Protein AF-A0A0D2J951-F1 (afdb_monomer)

Organism: NCBI:txid1442369

Solvent-accessible surface area (backbone atoms only — not comparable to full-atom values): 4544 Å² total; per-residue (Å²): 114,69,68,59,46,52,51,52,46,52,52,35,51,50,35,41,52,54,11,69,76,36,70,91,43,64,69,37,46,56,52,19,43,51,37,40,70,77,48,41,71,64,49,83,50,68,67,59,47,52,54,55,48,50,52,43,51,50,43,28,73,76,66,69,44,91,42,66,71,59,51,54,52,48,37,57,61,61,69,61,125

Radius of gyration: 12.1 Å; Cα contacts (8 Å, |Δi|>4): 66; chains: 1; bounding box: 26×26×30 Å

Mean predicted aligned error: 2.73 Å

Secondary structure (DSSP, 8-state):
-HHHHHHHHHHHHHHHHHHHHTTT-HHHHHHHHHHHHHHGGG--SHHHHHHHHHHHHHHHHHH----HHHHHHHHHHTT--

pLDDT: mean 94.63, std 5.55, range [64.75, 98.38]

Nearest PDB structures (foldseek):
  7tzb-assembly1_A  TM=2.935E-01  e=9.673E+00  Homo sapiens

Sequence (81 aa):
MQALRKELKNITLRLCGIAVSNRRIPPGLSTAFLGVVVRGECFEQREEQNALLGILDELEGAHGWPVAGPRDKLKQSWDWL

Structure (mmCIF, N/CA/C/O backbone):
data_AF-A0A0D2J951-F1
#
_entry.id   AF-A0A0D2J951-F1
#
loop_
_atom_site.group_PDB
_atom_site.id
_atom_site.type_symbol
_atom_site.label_atom_id
_atom_site.label_alt_id
_atom_site.label_comp_id
_atom_site.label_asym_id
_atom_site.label_entity_id
_atom_site.label_seq_id
_atom_site.pdbx_PDB_ins_code
_atom_site.Cartn_x
_atom_site.Cartn_y
_atom_site.Cartn_z
_atom_site.occupancy
_atom_site.B_iso_or_equiv
_atom_site.auth_seq_id
_atom_site.auth_comp_id
_atom_site.auth_asym_id
_atom_site.auth_atom_id
_atom_site.pdbx_PDB_model_num
ATOM 1 N N . MET A 1 1 ? -7.792 8.386 19.533 1.00 64.75 1 MET A N 1
ATOM 2 C CA . MET A 1 1 ? -7.138 7.395 18.642 1.00 64.75 1 MET A CA 1
ATOM 3 C C . MET A 1 1 ? -7.410 7.619 17.150 1.00 64.75 1 MET A C 1
ATOM 5 O O . MET A 1 1 ? -6.479 7.484 16.369 1.00 64.75 1 MET A O 1
ATOM 9 N N . GLN A 1 2 ? -8.622 7.995 16.724 1.00 81.75 2 GLN A N 1
ATOM 10 C CA . GLN A 1 2 ? -8.961 8.132 15.294 1.00 81.75 2 GLN A CA 1
ATOM 11 C C . GLN A 1 2 ? -8.201 9.255 14.554 1.00 81.75 2 GLN A C 1
ATOM 13 O O . GLN A 1 2 ? -7.818 9.077 13.401 1.00 81.75 2 GLN A O 1
ATOM 18 N N . ALA A 1 3 ? -7.910 10.374 15.231 1.00 91.06 3 ALA A N 1
ATOM 19 C CA . ALA A 1 3 ? -7.118 11.473 14.666 1.00 91.06 3 ALA A CA 1
ATOM 20 C C . ALA A 1 3 ? -5.695 11.036 14.272 1.00 91.06 3 ALA A C 1
ATOM 22 O O . ALA A 1 3 ? -5.268 11.294 13.151 1.00 91.06 3 ALA A O 1
ATOM 23 N N . LEU A 1 4 ? -5.013 10.291 15.150 1.00 92.31 4 LEU A N 1
ATOM 24 C CA . LEU A 1 4 ? -3.682 9.743 14.875 1.00 92.31 4 LEU A CA 1
ATOM 25 C C . LEU A 1 4 ? -3.709 8.778 13.683 1.00 92.31 4 LEU A C 1
ATOM 27 O O . LEU A 1 4 ? -2.860 8.853 12.805 1.00 92.31 4 LEU A O 1
ATOM 31 N N . ARG A 1 5 ? -4.715 7.898 13.611 1.00 91.00 5 ARG A N 1
ATOM 32 C CA . ARG A 1 5 ? -4.861 6.947 12.498 1.00 91.00 5 ARG A CA 1
ATOM 33 C C . ARG A 1 5 ? -5.011 7.684 11.157 1.00 91.00 5 ARG A C 1
ATOM 35 O O . ARG A 1 5 ? -4.345 7.339 10.187 1.00 91.00 5 ARG A O 1
ATOM 42 N N . LYS A 1 6 ? -5.809 8.760 11.124 1.00 94.00 6 LYS A N 1
ATOM 43 C CA . LYS A 1 6 ? -5.955 9.639 9.950 1.00 94.00 6 LYS A CA 1
ATOM 44 C C . LYS A 1 6 ? -4.646 10.343 9.580 1.00 94.00 6 LYS A C 1
ATOM 46 O O . LYS A 1 6 ? -4.315 10.430 8.401 1.00 94.00 6 LYS A O 1
ATOM 51 N N . GLU A 1 7 ? -3.905 10.838 10.564 1.00 95.94 7 GLU A N 1
ATOM 52 C CA . GLU A 1 7 ? -2.605 11.471 10.337 1.00 95.94 7 GLU A CA 1
ATOM 53 C C . GLU A 1 7 ? -1.592 10.489 9.735 1.00 95.94 7 GLU A C 1
ATOM 55 O O . GLU A 1 7 ? -0.946 10.808 8.739 1.00 95.94 7 GLU A O 1
ATOM 60 N N . LEU A 1 8 ? -1.531 9.262 10.258 1.00 95.38 8 LEU A N 1
ATOM 61 C CA . LEU A 1 8 ? -0.669 8.203 9.732 1.00 95.38 8 LEU A CA 1
ATOM 62 C C . LEU A 1 8 ? -1.035 7.838 8.287 1.00 95.38 8 LEU A C 1
ATOM 64 O O . LEU A 1 8 ? -0.140 7.781 7.446 1.00 95.38 8 LEU A O 1
ATOM 68 N N . LYS A 1 9 ? -2.333 7.700 7.961 1.00 95.88 9 LYS A N 1
ATOM 69 C CA . LYS A 1 9 ? -2.779 7.521 6.564 1.00 95.88 9 LYS A CA 1
ATOM 70 C C . LYS A 1 9 ? -2.282 8.659 5.672 1.00 95.88 9 LYS A C 1
ATOM 72 O O . LYS A 1 9 ? -1.729 8.409 4.606 1.00 95.88 9 LYS A O 1
ATOM 77 N N . ASN A 1 10 ? -2.442 9.908 6.112 1.00 97.06 10 ASN A N 1
ATOM 78 C CA . ASN A 1 10 ? -2.022 11.077 5.337 1.00 97.06 10 ASN A CA 1
ATOM 79 C C . ASN A 1 10 ? -0.508 11.103 5.092 1.00 97.06 10 ASN A C 1
ATOM 81 O O . ASN A 1 10 ? -0.079 11.465 3.997 1.00 97.06 10 ASN A O 1
ATOM 85 N N . ILE A 1 11 ? 0.300 10.721 6.083 1.00 97.44 11 ILE A N 1
ATOM 86 C CA . ILE A 1 11 ? 1.756 10.622 5.930 1.00 97.44 11 ILE A CA 1
ATOM 87 C C . ILE A 1 11 ? 2.100 9.539 4.903 1.00 97.44 11 ILE A C 1
ATOM 89 O O . ILE A 1 11 ? 2.834 9.824 3.957 1.00 97.44 11 ILE A O 1
ATOM 93 N N . THR A 1 12 ? 1.525 8.337 5.021 1.00 97.75 12 THR A N 1
ATOM 94 C CA . THR A 1 12 ? 1.752 7.246 4.058 1.00 97.75 12 THR A CA 1
ATOM 95 C C . THR A 1 12 ? 1.358 7.656 2.637 1.00 97.75 12 THR A C 1
ATOM 97 O O . THR A 1 12 ? 2.131 7.447 1.702 1.00 97.75 12 THR A O 1
ATOM 100 N N . LEU A 1 13 ? 0.210 8.320 2.465 1.00 97.69 13 LEU A N 1
ATOM 101 C CA . LEU A 1 13 ? -0.237 8.817 1.161 1.00 97.69 13 LEU A CA 1
ATOM 102 C C . LEU A 1 13 ? 0.697 9.889 0.587 1.00 97.69 13 LEU A C 1
ATOM 104 O O . LEU A 1 13 ? 0.961 9.882 -0.613 1.00 97.69 13 LEU A O 1
ATOM 108 N N . ARG A 1 14 ? 1.248 10.783 1.419 1.00 97.88 14 ARG A N 1
ATOM 109 C CA . ARG A 1 14 ? 2.247 11.769 0.970 1.00 97.88 14 ARG A CA 1
ATOM 110 C C . ARG A 1 14 ? 3.526 11.098 0.484 1.00 97.88 14 ARG A C 1
ATOM 112 O O . ARG A 1 14 ? 4.033 11.486 -0.564 1.00 97.88 14 ARG A O 1
ATOM 119 N N . LEU A 1 15 ? 4.018 10.085 1.197 1.00 97.75 15 LEU A N 1
ATOM 120 C CA . LEU A 1 15 ? 5.187 9.315 0.760 1.00 97.75 15 LEU A CA 1
ATOM 121 C C . LEU A 1 15 ? 4.924 8.632 -0.589 1.00 97.75 15 LEU A C 1
ATOM 123 O O . LEU A 1 15 ? 5.742 8.747 -1.501 1.00 97.75 15 LEU A O 1
ATOM 127 N N . CYS A 1 16 ? 3.755 8.006 -0.751 1.00 97.56 16 CYS A N 1
ATOM 128 C CA . CYS A 1 16 ? 3.346 7.401 -2.020 1.00 97.56 16 CYS A CA 1
ATOM 129 C C . CYS A 1 16 ? 3.246 8.446 -3.142 1.00 97.56 16 CYS A C 1
ATOM 131 O O . CYS A 1 16 ? 3.755 8.224 -4.236 1.00 97.56 16 CYS A O 1
ATOM 133 N N . GLY A 1 17 ? 2.657 9.614 -2.871 1.00 97.25 17 GLY A N 1
ATOM 134 C CA . GLY A 1 17 ? 2.554 10.708 -3.839 1.00 97.25 17 GLY A CA 1
ATOM 135 C C . GLY A 1 17 ? 3.918 11.232 -4.296 1.00 97.25 17 GLY A C 1
ATOM 136 O O . GLY A 1 17 ? 4.117 11.457 -5.490 1.00 97.25 17 GLY A O 1
ATOM 137 N N . ILE A 1 18 ? 4.880 11.366 -3.375 1.00 96.81 18 ILE A N 1
ATOM 138 C CA . ILE A 1 18 ? 6.266 11.742 -3.697 1.00 96.81 18 ILE A CA 1
ATOM 139 C C . ILE A 1 18 ? 6.910 10.685 -4.599 1.00 96.81 18 ILE A C 1
ATOM 141 O O . ILE A 1 18 ? 7.495 11.047 -5.621 1.00 96.81 18 ILE A O 1
ATOM 145 N N . ALA A 1 19 ? 6.776 9.400 -4.258 1.00 96.38 19 ALA A N 1
ATOM 146 C CA . ALA A 1 19 ? 7.326 8.297 -5.043 1.00 96.38 19 ALA A CA 1
ATOM 147 C C . ALA A 1 19 ? 6.737 8.244 -6.460 1.00 96.38 19 ALA A C 1
ATOM 149 O O . ALA A 1 19 ? 7.479 8.251 -7.438 1.00 96.38 19 ALA A O 1
ATOM 150 N N . VAL A 1 20 ? 5.408 8.288 -6.579 1.00 95.38 20 VAL A N 1
ATOM 151 C CA . VAL A 1 20 ? 4.691 8.248 -7.864 1.00 95.38 20 VAL A CA 1
ATOM 152 C C . VAL A 1 20 ? 5.010 9.467 -8.734 1.00 95.38 20 VAL A C 1
ATOM 154 O O . VAL A 1 20 ? 5.097 9.351 -9.956 1.00 95.38 20 VAL A O 1
ATOM 157 N N . SER A 1 21 ? 5.239 10.632 -8.126 1.00 95.81 21 SER A N 1
ATOM 158 C CA . SER A 1 21 ? 5.652 11.835 -8.861 1.00 95.81 21 SER A CA 1
ATOM 159 C C . SER A 1 21 ? 7.112 11.774 -9.326 1.00 95.81 21 SER A C 1
ATOM 161 O O . SER A 1 21 ? 7.497 12.505 -10.233 1.00 95.81 21 SER A O 1
ATOM 163 N N . ASN A 1 22 ? 7.929 10.898 -8.730 1.00 93.56 22 ASN A N 1
ATOM 164 C CA . ASN A 1 22 ? 9.370 10.802 -8.964 1.00 93.56 22 ASN A CA 1
ATOM 165 C C . ASN A 1 22 ? 9.821 9.350 -9.211 1.00 93.56 22 ASN A C 1
ATOM 167 O O . ASN A 1 22 ? 10.866 8.936 -8.716 1.00 93.56 22 ASN A O 1
ATOM 171 N N . ARG A 1 23 ? 9.066 8.574 -10.004 1.00 89.12 23 ARG A N 1
ATOM 172 C CA . ARG A 1 23 ? 9.293 7.121 -10.202 1.00 89.12 23 ARG A CA 1
ATOM 173 C C . ARG A 1 23 ? 10.707 6.721 -10.630 1.00 89.12 23 ARG A C 1
ATOM 175 O O . ARG A 1 23 ? 11.147 5.614 -10.362 1.00 89.12 23 ARG A O 1
ATOM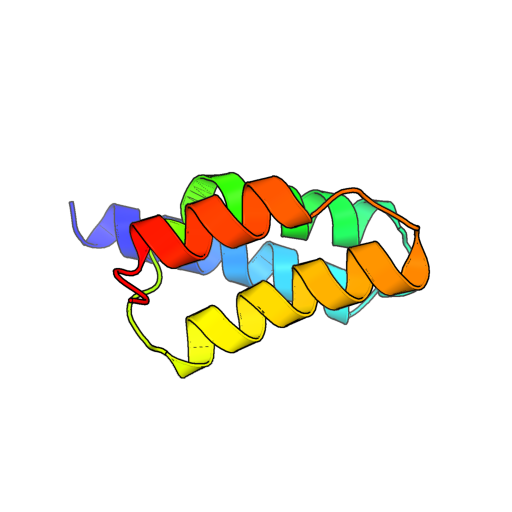 182 N N . ARG A 1 24 ? 11.442 7.617 -11.297 1.00 85.25 24 ARG A N 1
ATOM 183 C CA . ARG A 1 24 ? 12.828 7.363 -11.734 1.00 85.25 24 ARG A CA 1
ATOM 184 C C . ARG A 1 24 ? 13.862 7.502 -10.610 1.00 85.25 24 ARG A C 1
ATOM 186 O O . ARG A 1 24 ? 15.047 7.328 -10.873 1.00 85.25 24 ARG A O 1
ATOM 193 N N . ILE A 1 25 ? 13.439 7.853 -9.395 1.00 86.31 25 ILE A N 1
ATOM 194 C CA . ILE A 1 25 ? 14.293 8.070 -8.224 1.00 86.31 25 ILE A CA 1
ATOM 195 C C . ILE A 1 25 ? 14.011 6.947 -7.207 1.00 86.31 25 ILE A C 1
ATOM 197 O O . ILE A 1 25 ? 13.077 7.068 -6.408 1.00 86.31 25 ILE A O 1
ATOM 201 N N . PRO A 1 26 ? 14.817 5.864 -7.193 1.00 81.62 26 PRO A N 1
ATOM 202 C CA . PRO A 1 26 ? 14.540 4.664 -6.396 1.00 81.62 26 PRO A CA 1
ATOM 203 C C . PRO A 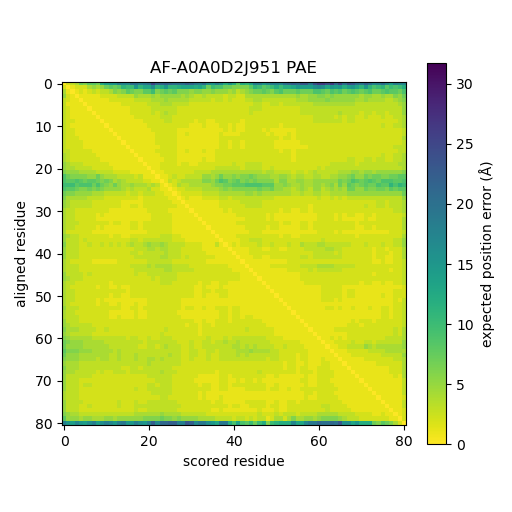1 26 ? 14.314 4.901 -4.888 1.00 81.62 26 PRO A C 1
ATOM 205 O O . PRO A 1 26 ? 13.424 4.263 -4.322 1.00 81.62 26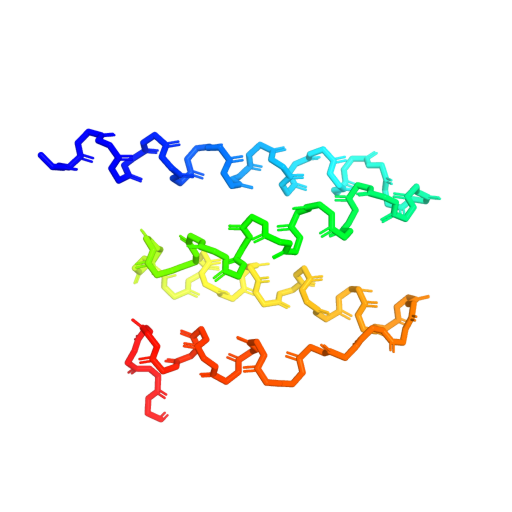 PRO A O 1
ATOM 208 N N . PRO A 1 27 ? 15.027 5.833 -4.213 1.00 91.06 27 PRO A N 1
ATOM 209 C CA . PRO A 1 27 ? 14.795 6.111 -2.793 1.00 91.06 27 PRO A CA 1
ATOM 210 C C . PRO A 1 27 ? 13.368 6.551 -2.443 1.00 91.06 27 PRO A C 1
ATOM 212 O O . PRO A 1 27 ? 12.900 6.293 -1.334 1.00 91.06 27 PRO A O 1
ATOM 215 N N . GLY A 1 28 ? 12.663 7.216 -3.364 1.00 93.69 28 GLY A N 1
ATOM 216 C CA . GLY A 1 28 ? 11.277 7.624 -3.131 1.00 93.69 28 GLY A CA 1
ATOM 217 C C . GLY A 1 28 ? 10.363 6.411 -2.976 1.00 93.69 28 GLY A C 1
ATOM 218 O O . GLY A 1 28 ? 9.586 6.335 -2.023 1.00 93.69 28 GLY A O 1
ATOM 219 N N . LEU A 1 29 ? 10.512 5.431 -3.869 1.00 94.50 29 LEU A N 1
ATOM 220 C CA . LEU A 1 29 ? 9.690 4.226 -3.888 1.00 94.50 29 LEU A CA 1
ATOM 221 C C . LEU A 1 29 ? 9.979 3.308 -2.694 1.00 94.50 29 LEU A C 1
ATOM 223 O O . LEU A 1 29 ? 9.041 2.832 -2.057 1.00 94.50 29 LEU A O 1
ATOM 227 N N . SER A 1 30 ? 11.249 3.129 -2.314 1.00 94.56 30 SER A N 1
ATOM 228 C CA . SER A 1 30 ? 11.602 2.351 -1.116 1.00 94.56 30 SER A CA 1
ATOM 229 C C . SER A 1 30 ? 11.126 3.017 0.184 1.00 94.56 30 SER A C 1
ATOM 231 O O . SER A 1 30 ? 10.688 2.329 1.108 1.00 94.56 30 SER A O 1
ATOM 233 N N . THR A 1 31 ? 11.126 4.354 0.250 1.00 96.50 31 THR A N 1
ATOM 234 C CA . THR A 1 31 ? 10.581 5.099 1.398 1.00 96.50 31 THR A CA 1
ATOM 235 C C . THR A 1 31 ? 9.058 4.970 1.484 1.00 96.50 31 THR A C 1
ATOM 237 O O . THR A 1 31 ? 8.517 4.743 2.568 1.00 96.50 31 THR A O 1
ATOM 240 N N . ALA A 1 32 ? 8.355 5.073 0.351 1.00 97.44 32 ALA A N 1
ATOM 241 C CA . ALA A 1 32 ? 6.913 4.847 0.289 1.00 97.44 32 ALA A CA 1
ATOM 242 C C . ALA A 1 32 ? 6.553 3.420 0.716 1.00 97.44 32 ALA A C 1
ATOM 244 O O . ALA A 1 32 ? 5.690 3.246 1.574 1.00 97.44 32 ALA A O 1
ATOM 245 N N . PHE A 1 33 ? 7.274 2.421 0.203 1.00 97.25 33 PHE A N 1
ATOM 246 C CA . PHE A 1 33 ? 7.148 1.028 0.625 1.00 97.25 33 PHE A CA 1
ATOM 247 C C . PHE A 1 33 ? 7.278 0.872 2.143 1.00 97.25 33 PHE A C 1
ATOM 249 O O . PHE A 1 33 ? 6.409 0.264 2.762 1.00 97.25 33 PHE A O 1
ATOM 256 N N . LEU A 1 34 ? 8.302 1.459 2.771 1.00 96.56 34 LEU A N 1
ATOM 257 C CA . LEU A 1 34 ? 8.464 1.366 4.224 1.00 96.56 34 LEU A CA 1
ATOM 258 C C . LEU A 1 34 ? 7.266 1.979 4.968 1.00 96.56 34 LEU A C 1
ATOM 260 O O . LEU A 1 34 ? 6.756 1.381 5.914 1.00 96.56 34 LEU A O 1
ATOM 264 N N . GLY A 1 35 ? 6.779 3.139 4.518 1.00 97.19 35 GLY A N 1
ATOM 265 C CA . GLY A 1 35 ? 5.583 3.774 5.077 1.00 97.19 35 GLY A CA 1
ATOM 266 C C . GLY A 1 35 ? 4.323 2.913 4.939 1.00 97.19 35 GLY A C 1
ATOM 267 O O . GLY A 1 35 ? 3.503 2.863 5.858 1.00 97.19 35 GLY A O 1
ATOM 268 N N . VAL A 1 36 ? 4.186 2.203 3.818 1.00 98.19 36 VAL A N 1
ATOM 269 C CA . VAL A 1 36 ? 3.103 1.242 3.575 1.00 98.19 36 VAL A CA 1
ATOM 270 C C . VAL A 1 36 ? 3.227 0.028 4.486 1.00 98.19 36 VAL A C 1
ATOM 272 O O . VAL A 1 36 ? 2.248 -0.350 5.109 1.00 98.19 36 VAL A O 1
ATOM 275 N N . VAL A 1 37 ? 4.409 -0.564 4.635 1.00 96.50 37 VAL A N 1
ATOM 276 C CA . VAL A 1 37 ? 4.590 -1.750 5.487 1.00 96.50 37 VAL A CA 1
ATOM 277 C C . VAL A 1 37 ? 4.356 -1.434 6.962 1.00 96.50 37 VAL A C 1
ATOM 279 O O . VAL A 1 37 ? 3.779 -2.247 7.676 1.00 96.50 37 VAL A O 1
ATOM 282 N N . VAL A 1 38 ? 4.791 -0.261 7.428 1.00 95.19 38 VAL A N 1
ATOM 283 C CA . VAL A 1 38 ? 4.695 0.112 8.848 1.00 95.19 38 VAL A CA 1
ATOM 284 C C . VAL A 1 38 ? 3.291 0.575 9.235 1.00 95.19 38 VAL A C 1
ATOM 286 O O . VAL A 1 38 ? 2.927 0.452 10.401 1.00 95.19 38 VAL A O 1
ATOM 289 N N . ARG A 1 39 ? 2.530 1.171 8.306 1.00 95.56 39 ARG A N 1
ATOM 290 C CA . ARG A 1 39 ? 1.223 1.793 8.603 1.00 95.56 39 ARG A CA 1
ATOM 291 C C . ARG A 1 39 ? 0.085 1.368 7.690 1.00 95.56 39 ARG A C 1
ATOM 293 O O . ARG A 1 39 ? -0.998 1.948 7.753 1.00 95.56 39 ARG A O 1
ATOM 300 N N . GLY A 1 40 ? 0.299 0.353 6.868 1.00 94.69 40 GLY A N 1
ATOM 301 C CA . GLY A 1 40 ? -0.693 -0.156 5.934 1.00 94.69 40 GLY A CA 1
ATOM 302 C C . GLY A 1 40 ? -1.946 -0.679 6.628 1.00 94.69 40 GLY A C 1
ATOM 303 O O . GLY A 1 40 ? -3.029 -0.508 6.076 1.00 94.69 40 GLY A O 1
ATOM 304 N N . GLU A 1 41 ? -1.863 -1.180 7.871 1.00 95.06 41 GLU A N 1
ATOM 305 C CA . GLU A 1 41 ? -3.051 -1.621 8.623 1.00 95.06 41 GLU A CA 1
ATOM 306 C C . GLU A 1 41 ? -4.043 -0.485 8.941 1.00 95.06 41 GLU A C 1
ATOM 308 O O . GLU A 1 41 ? -5.159 -0.726 9.390 1.00 95.06 41 GLU A O 1
ATOM 313 N N . CYS A 1 42 ? -3.659 0.779 8.727 1.00 94.62 42 CYS A N 1
ATOM 314 C CA . CYS A 1 42 ? -4.557 1.922 8.898 1.00 94.62 42 CYS A CA 1
ATOM 315 C C . CYS A 1 42 ? -5.547 2.103 7.732 1.00 94.62 42 CYS A C 1
ATOM 317 O O . CYS A 1 42 ? -6.417 2.971 7.820 1.00 94.62 42 CYS A O 1
ATOM 319 N N . PHE A 1 43 ? -5.402 1.351 6.639 1.00 96.19 43 PHE A N 1
ATOM 320 C CA . PHE A 1 43 ? -6.246 1.445 5.450 1.00 96.19 43 PHE A CA 1
ATOM 321 C C . PHE A 1 43 ? -7.285 0.324 5.445 1.00 96.19 43 PHE A C 1
ATOM 323 O O . PHE A 1 43 ? -6.941 -0.853 5.467 1.00 96.19 43 PHE A O 1
ATOM 330 N N . GLU A 1 44 ? -8.559 0.704 5.405 1.00 95.00 44 GLU A N 1
ATOM 331 C CA . GLU A 1 44 ? -9.701 -0.212 5.554 1.00 95.00 44 GLU A CA 1
ATOM 332 C C . GLU A 1 44 ? -10.454 -0.413 4.231 1.00 95.00 44 GLU A C 1
ATOM 334 O O . GLU A 1 44 ? -11.159 -1.402 4.050 1.00 95.00 44 GLU A O 1
ATOM 339 N N . GLN A 1 45 ? -10.311 0.520 3.284 1.00 96.50 45 GLN A N 1
ATOM 340 C CA . GLN A 1 45 ? -10.990 0.435 1.997 1.00 96.50 45 GLN A CA 1
ATOM 341 C C . GLN A 1 45 ? -10.193 -0.442 1.035 1.00 96.50 45 GLN A C 1
ATOM 343 O O . GLN A 1 45 ? -9.005 -0.210 0.806 1.00 96.50 45 GLN A O 1
ATOM 348 N N . ARG A 1 46 ? -10.873 -1.409 0.409 1.00 96.56 46 ARG A N 1
ATOM 349 C CA . ARG A 1 46 ? -10.266 -2.354 -0.541 1.00 96.56 46 ARG A CA 1
ATOM 350 C C . ARG A 1 46 ? -9.515 -1.655 -1.679 1.00 96.56 46 ARG A C 1
ATOM 352 O O . ARG A 1 46 ? -8.455 -2.117 -2.087 1.00 96.56 46 ARG A O 1
ATOM 359 N N . GLU A 1 47 ? -10.045 -0.539 -2.172 1.00 97.44 47 GLU A N 1
ATOM 360 C CA . GLU A 1 47 ? -9.419 0.263 -3.229 1.00 97.44 47 GLU A CA 1
ATOM 361 C C . GLU A 1 47 ? -8.092 0.885 -2.779 1.00 97.44 47 GLU A C 1
ATOM 363 O O . GLU A 1 47 ? -7.092 0.775 -3.488 1.00 97.44 47 GLU A O 1
ATOM 368 N N . GLU A 1 48 ? -8.050 1.470 -1.576 1.00 97.31 48 GLU A N 1
ATOM 369 C CA . GLU A 1 48 ? -6.819 2.024 -1.006 1.00 97.31 48 GLU A CA 1
ATOM 370 C C . GLU A 1 48 ? -5.771 0.922 -0.814 1.00 97.31 48 GLU A C 1
ATOM 372 O O . GLU A 1 48 ? -4.622 1.074 -1.216 1.00 97.31 48 GLU A O 1
ATOM 377 N N . GLN A 1 49 ? -6.177 -0.212 -0.246 1.00 98.19 49 GLN A N 1
ATOM 378 C CA . GLN A 1 49 ? -5.310 -1.364 -0.001 1.00 98.19 49 GLN A CA 1
ATOM 379 C C . GLN A 1 49 ? -4.711 -1.916 -1.306 1.00 98.19 49 GLN A C 1
ATOM 381 O O .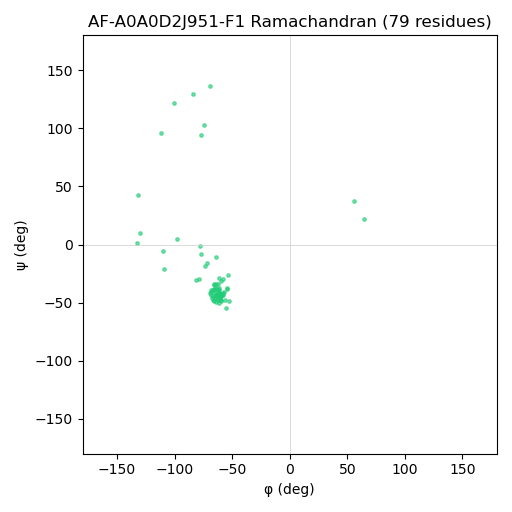 GLN A 1 49 ? -3.504 -2.145 -1.383 1.00 98.19 49 GLN A O 1
ATOM 386 N N . ASN A 1 50 ? -5.522 -2.057 -2.361 1.00 98.38 50 ASN A N 1
ATOM 387 C CA . ASN A 1 50 ? -5.043 -2.422 -3.698 1.00 98.38 50 ASN A CA 1
ATOM 388 C C . ASN A 1 50 ? -4.023 -1.406 -4.238 1.00 98.38 50 ASN A C 1
ATOM 390 O O . ASN A 1 50 ? -2.995 -1.805 -4.782 1.00 98.38 50 ASN A O 1
ATOM 394 N N . ALA A 1 51 ? -4.262 -0.103 -4.059 1.00 97.94 51 ALA A N 1
ATOM 395 C CA . ALA A 1 51 ? -3.315 0.929 -4.479 1.00 97.94 51 ALA A CA 1
ATOM 396 C C . ALA A 1 51 ? -1.978 0.834 -3.722 1.00 97.94 51 ALA A C 1
ATOM 398 O O . ALA A 1 51 ? -0.916 1.002 -4.322 1.00 97.94 51 ALA A O 1
ATOM 399 N N . LEU A 1 52 ? -2.013 0.508 -2.425 1.00 98.25 52 LEU A N 1
ATOM 400 C CA . LEU A 1 52 ? -0.801 0.267 -1.640 1.00 98.25 52 LEU A CA 1
ATOM 401 C C . LEU A 1 52 ? -0.037 -0.971 -2.123 1.00 98.25 52 LEU A C 1
ATOM 403 O O . LEU A 1 52 ? 1.18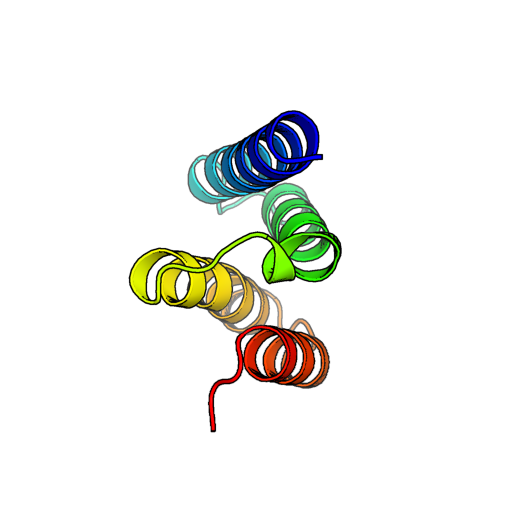8 -0.926 -2.204 1.00 98.25 52 LEU A O 1
ATOM 407 N N . LEU A 1 53 ? -0.732 -2.052 -2.493 1.00 98.25 53 LEU A N 1
ATOM 408 C CA . LEU A 1 53 ? -0.095 -3.221 -3.110 1.00 98.25 53 LEU A CA 1
ATOM 409 C C . LEU A 1 53 ? 0.559 -2.881 -4.455 1.00 98.25 53 LEU A C 1
ATOM 411 O O . LEU A 1 53 ? 1.641 -3.388 -4.735 1.00 98.25 53 LEU A O 1
ATOM 415 N N . GLY A 1 54 ? -0.015 -1.954 -5.223 1.00 97.62 54 GLY A N 1
ATOM 416 C CA . GLY A 1 54 ? 0.597 -1.451 -6.454 1.00 97.62 54 GLY A CA 1
ATOM 417 C C . GLY A 1 54 ? 1.973 -0.803 -6.241 1.00 97.62 54 GLY A C 1
ATOM 418 O O . GLY A 1 54 ? 2.844 -0.926 -7.097 1.00 97.62 54 GLY A O 1
ATOM 419 N N . ILE A 1 55 ? 2.219 -0.175 -5.084 1.00 97.31 55 ILE A N 1
ATOM 420 C CA . ILE A 1 55 ? 3.553 0.347 -4.728 1.00 97.31 55 ILE A CA 1
ATOM 421 C C . ILE A 1 55 ? 4.558 -0.796 -4.524 1.00 97.31 55 ILE A C 1
ATOM 423 O O . ILE A 1 55 ? 5.716 -0.676 -4.924 1.00 97.31 55 ILE A O 1
ATOM 427 N N . LEU A 1 56 ? 4.124 -1.906 -3.915 1.00 97.50 56 LEU A N 1
ATOM 428 C C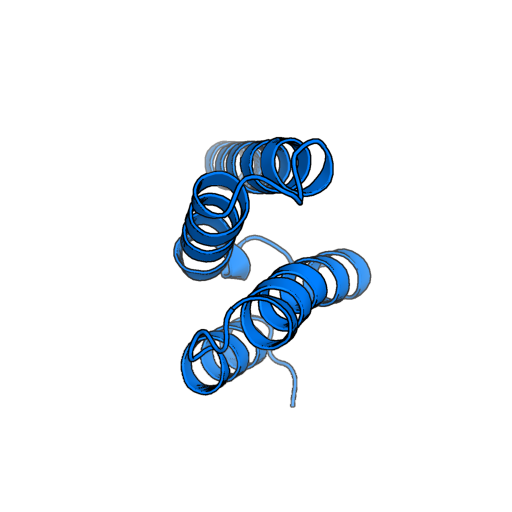A . LEU A 1 56 ? 4.952 -3.103 -3.741 1.00 97.50 56 LEU A CA 1
ATOM 429 C C . LEU A 1 56 ? 5.249 -3.755 -5.098 1.00 97.50 56 LEU A C 1
ATOM 431 O O . LEU A 1 56 ? 6.402 -4.088 -5.353 1.00 97.50 56 LEU A O 1
ATOM 435 N N . ASP A 1 57 ? 4.239 -3.884 -5.963 1.00 97.06 57 ASP A N 1
ATOM 436 C CA . ASP A 1 57 ? 4.392 -4.408 -7.326 1.00 97.06 57 ASP A CA 1
ATOM 437 C C . ASP A 1 57 ? 5.382 -3.570 -8.148 1.00 97.06 57 ASP A C 1
ATOM 439 O O . ASP A 1 57 ? 6.245 -4.120 -8.831 1.00 97.06 57 ASP A O 1
ATOM 443 N N . GLU A 1 58 ? 5.303 -2.238 -8.058 1.00 95.25 58 GLU A N 1
ATOM 444 C CA . GLU A 1 58 ? 6.227 -1.341 -8.759 1.00 95.25 58 GLU A CA 1
ATOM 445 C C . GLU A 1 58 ? 7.667 -1.518 -8.250 1.00 95.25 58 GLU A C 1
ATOM 447 O O . GLU A 1 58 ? 8.599 -1.609 -9.049 1.00 95.25 58 GLU A O 1
ATOM 452 N N . LEU A 1 59 ? 7.863 -1.623 -6.931 1.00 94.62 59 LEU A N 1
ATOM 453 C CA . LEU A 1 59 ? 9.190 -1.785 -6.327 1.00 94.62 59 LEU A CA 1
ATOM 454 C C . LEU A 1 59 ? 9.811 -3.157 -6.651 1.00 94.62 59 LEU A C 1
ATOM 456 O O . LEU A 1 59 ? 11.009 -3.248 -6.928 1.00 94.62 59 LEU A O 1
ATOM 460 N N . GLU A 1 60 ? 9.001 -4.214 -6.651 1.00 96.06 60 GLU A N 1
ATOM 461 C CA . GLU A 1 60 ? 9.408 -5.562 -7.056 1.00 96.06 60 GLU A CA 1
ATOM 462 C C . GLU A 1 60 ? 9.755 -5.614 -8.547 1.00 96.06 60 GLU A C 1
ATOM 464 O O . GLU A 1 60 ? 10.838 -6.070 -8.911 1.00 96.06 60 GLU A O 1
ATOM 469 N N . GLY A 1 61 ? 8.891 -5.077 -9.411 1.00 95.12 61 GLY A N 1
ATOM 470 C CA . GLY A 1 61 ? 9.090 -5.099 -10.859 1.00 95.12 61 GLY A CA 1
ATOM 471 C C . GLY A 1 61 ? 10.258 -4.233 -11.337 1.00 95.12 61 GLY A C 1
ATOM 472 O O . GLY A 1 61 ? 11.017 -4.652 -12.209 1.00 95.12 61 GLY A O 1
ATOM 473 N N . ALA A 1 62 ? 10.431 -3.036 -10.770 1.00 92.19 62 ALA A N 1
ATOM 474 C CA . ALA A 1 62 ? 11.480 -2.107 -11.195 1.00 92.19 62 ALA A CA 1
ATOM 475 C C . ALA A 1 62 ? 12.856 -2.425 -10.591 1.00 92.19 62 ALA A C 1
ATOM 477 O O . ALA A 1 62 ? 13.882 -2.120 -11.206 1.00 92.19 62 ALA A O 1
ATOM 478 N N . HIS A 1 63 ? 12.896 -2.996 -9.382 1.00 91.50 63 HIS A N 1
ATOM 479 C CA . HIS A 1 63 ? 14.131 -3.110 -8.599 1.00 91.50 63 HIS A CA 1
ATOM 480 C C . HIS A 1 63 ? 14.393 -4.500 -8.006 1.00 91.50 63 HIS A C 1
ATOM 482 O O . HIS A 1 63 ? 15.396 -4.673 -7.316 1.00 91.50 63 HIS A O 1
ATOM 488 N N . GLY A 1 64 ? 13.533 -5.493 -8.254 1.00 93.69 64 GLY A N 1
ATOM 489 C CA . GLY A 1 64 ? 13.691 -6.848 -7.713 1.00 93.69 64 GLY A CA 1
ATOM 490 C C . GLY A 1 64 ? 13.595 -6.910 -6.187 1.00 93.69 64 GLY A C 1
ATOM 491 O O . GLY A 1 64 ? 14.144 -7.821 -5.568 1.00 93.69 64 GLY A O 1
ATOM 492 N N . TRP A 1 65 ? 12.961 -5.915 -5.558 1.00 94.19 65 TRP A N 1
ATOM 493 C CA . TRP A 1 65 ? 12.883 -5.836 -4.104 1.00 94.19 65 TRP A CA 1
ATOM 494 C C . TRP A 1 65 ? 11.987 -6.951 -3.545 1.00 94.19 65 TRP A C 1
ATOM 496 O O . TRP A 1 65 ? 10.894 -7.170 -4.068 1.00 94.19 65 TRP A O 1
ATOM 506 N N . PRO A 1 66 ? 12.385 -7.636 -2.460 1.00 95.50 66 PRO A N 1
ATOM 507 C CA . PRO A 1 66 ? 11.598 -8.729 -1.904 1.00 95.50 66 PRO A CA 1
ATOM 508 C C . PRO A 1 66 ? 10.367 -8.195 -1.159 1.00 95.50 66 PRO A C 1
ATOM 510 O O . PRO A 1 66 ? 10.463 -7.736 -0.018 1.00 95.50 66 PRO A O 1
ATOM 513 N N . VAL A 1 67 ? 9.191 -8.277 -1.786 1.00 97.25 67 VAL A N 1
ATOM 514 C CA . VAL A 1 67 ? 7.932 -7.758 -1.212 1.00 97.25 67 VAL A CA 1
ATOM 515 C C . VA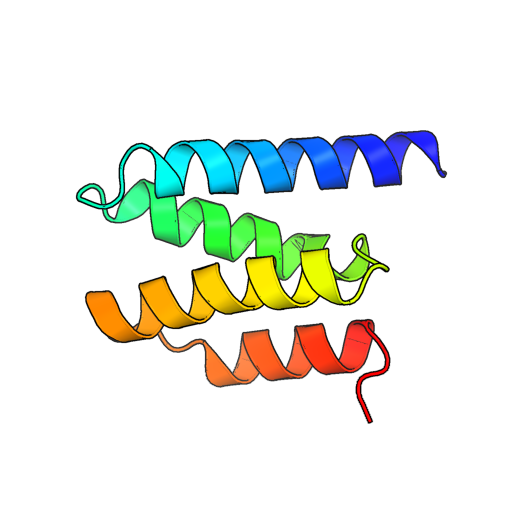L A 1 67 ? 6.932 -8.837 -0.800 1.00 97.25 67 VAL A C 1
ATOM 517 O O . VAL A 1 67 ? 5.935 -8.496 -0.173 1.00 97.25 67 VAL A O 1
ATOM 520 N N . ALA A 1 68 ? 7.186 -10.120 -1.081 1.00 97.25 68 ALA A N 1
ATOM 521 C CA . ALA A 1 68 ? 6.252 -11.214 -0.781 1.00 97.25 68 ALA A CA 1
ATOM 522 C C . ALA A 1 68 ? 5.838 -11.266 0.704 1.00 97.25 68 ALA A C 1
ATOM 524 O O . ALA A 1 68 ? 4.662 -11.138 1.029 1.00 97.25 68 ALA A O 1
ATOM 525 N N . GLY A 1 69 ? 6.803 -11.334 1.627 1.00 97.25 69 GLY A N 1
ATOM 526 C CA . GLY A 1 69 ? 6.507 -11.342 3.067 1.00 97.25 69 GLY A CA 1
ATOM 527 C C . GLY A 1 69 ? 5.745 -10.094 3.552 1.00 97.25 69 GLY A C 1
ATOM 528 O O . GLY A 1 69 ? 4.740 -10.230 4.250 1.00 97.25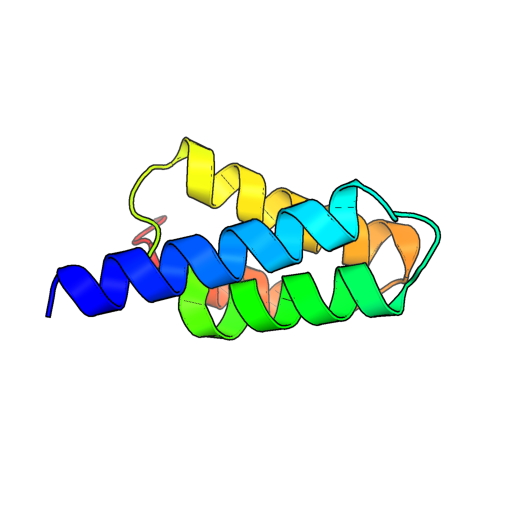 69 GLY A O 1
ATOM 529 N N . PRO A 1 70 ? 6.183 -8.869 3.203 1.00 97.25 70 PRO A N 1
ATOM 530 C CA . PRO A 1 70 ? 5.425 -7.651 3.486 1.00 97.25 70 PRO A CA 1
ATOM 531 C C . PRO A 1 70 ? 4.002 -7.638 2.904 1.00 97.25 70 PRO A C 1
ATOM 533 O O . PRO A 1 70 ? 3.074 -7.216 3.590 1.00 97.25 70 PRO A O 1
ATOM 536 N N . ARG A 1 71 ? 3.820 -8.129 1.672 1.00 97.81 71 ARG A N 1
ATOM 537 C CA . ARG A 1 71 ? 2.520 -8.244 0.994 1.00 97.81 71 ARG A CA 1
ATOM 538 C C . ARG A 1 71 ? 1.569 -9.138 1.783 1.00 97.81 71 ARG A C 1
ATOM 540 O O . ARG A 1 71 ? 0.433 -8.738 2.029 1.00 97.81 71 ARG A O 1
ATOM 547 N N . ASP A 1 72 ? 2.037 -10.303 2.214 1.00 97.44 72 ASP A N 1
ATOM 548 C CA . ASP A 1 72 ? 1.224 -11.254 2.975 1.00 97.44 72 ASP A CA 1
ATOM 549 C C . ASP A 1 72 ? 0.826 -10.689 4.340 1.00 97.44 72 ASP A C 1
ATOM 551 O O . ASP A 1 72 ? -0.334 -10.780 4.733 1.00 97.44 72 ASP A O 1
ATOM 555 N N . LYS A 1 73 ? 1.753 -10.010 5.029 1.00 96.81 73 LYS A N 1
ATOM 556 C CA . LYS A 1 73 ? 1.461 -9.341 6.307 1.00 96.81 73 LYS A CA 1
ATOM 557 C C . LYS A 1 73 ? 0.404 -8.246 6.178 1.00 96.81 73 LYS A C 1
ATOM 559 O O . LYS A 1 73 ? -0.432 -8.115 7.066 1.00 96.81 73 LYS A O 1
ATOM 564 N N . LEU A 1 74 ? 0.434 -7.468 5.095 1.00 97.50 74 LEU A N 1
ATOM 565 C CA . LEU A 1 74 ? -0.581 -6.445 4.833 1.00 97.50 74 LEU A CA 1
ATOM 566 C C . LEU A 1 74 ? -1.946 -7.074 4.557 1.00 97.50 74 LEU A C 1
ATOM 568 O O . LEU A 1 74 ? -2.935 -6.693 5.166 1.00 97.50 74 LEU A O 1
ATOM 572 N N . LYS A 1 75 ? -1.998 -8.089 3.692 1.00 97.62 75 LYS A N 1
ATOM 573 C CA . LYS A 1 75 ? -3.243 -8.820 3.417 1.00 97.62 75 LYS A CA 1
ATOM 574 C C . LYS A 1 75 ? -3.832 -9.439 4.684 1.00 97.62 75 LYS A C 1
ATOM 576 O O . LYS A 1 75 ? -5.035 -9.333 4.902 1.00 97.62 75 LYS A O 1
ATOM 581 N N . GLN A 1 76 ? -2.984 -10.011 5.539 1.00 97.00 76 GLN A N 1
ATOM 582 C CA . GLN A 1 76 ? -3.392 -10.545 6.833 1.00 97.00 76 GLN A CA 1
ATOM 583 C C . GLN A 1 76 ? -3.948 -9.454 7.757 1.00 97.00 76 GLN A C 1
ATOM 585 O O . GLN A 1 76 ? -4.964 -9.681 8.402 1.00 97.00 76 GLN A O 1
ATOM 590 N N . SER A 1 77 ? -3.323 -8.272 7.825 1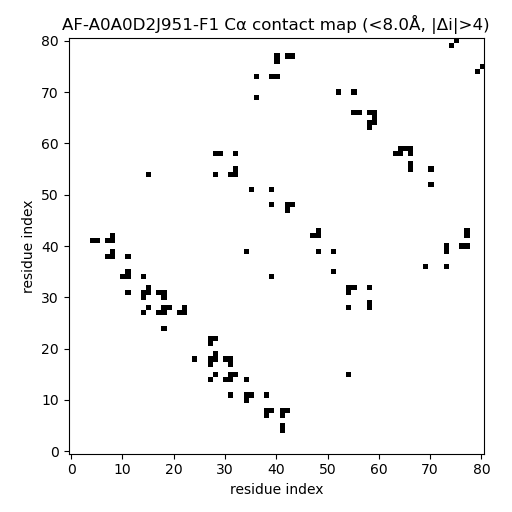.00 96.44 77 SER A N 1
ATOM 591 C CA . SER A 1 77 ? -3.811 -7.177 8.681 1.00 96.44 77 SER A CA 1
ATOM 592 C C . SER A 1 77 ? -5.097 -6.518 8.174 1.00 96.44 77 SER A C 1
ATOM 594 O O . SER A 1 77 ? -5.758 -5.811 8.930 1.00 96.44 77 SER A O 1
ATOM 596 N N . TRP A 1 78 ? -5.453 -6.754 6.912 1.00 97.31 78 TRP A N 1
ATOM 597 C CA . TRP A 1 78 ? -6.699 -6.308 6.290 1.00 97.31 78 TRP A CA 1
ATOM 598 C C . TRP A 1 78 ? -7.793 -7.379 6.257 1.00 97.31 78 TRP A C 1
ATOM 600 O O . TRP A 1 78 ? -8.829 -7.148 5.631 1.00 97.31 78 TRP A O 1
ATOM 610 N N . ASP A 1 79 ? -7.557 -8.547 6.859 1.00 96.56 79 ASP A N 1
ATOM 611 C CA . ASP A 1 79 ? -8.469 -9.696 6.833 1.00 96.56 79 ASP A CA 1
ATOM 612 C C . ASP A 1 79 ? -8.832 -10.154 5.404 1.00 96.56 79 ASP A C 1
ATOM 614 O O . ASP A 1 79 ? -9.964 -10.540 5.102 1.00 96.56 79 ASP A O 1
ATOM 618 N N . TRP A 1 80 ? -7.867 -10.101 4.479 1.00 94.25 80 TRP A N 1
ATOM 619 C CA . TRP A 1 80 ? -8.024 -10.695 3.151 1.00 94.25 80 TRP A CA 1
ATOM 620 C C . TRP A 1 80 ? -7.840 -12.209 3.270 1.00 94.25 80 TRP A C 1
ATOM 622 O O . TRP A 1 80 ? -6.710 -12.692 3.258 1.00 94.25 80 TRP A O 1
ATOM 632 N N . LEU A 1 81 ? -8.957 -12.923 3.425 1.00 68.56 81 LEU A N 1
ATOM 633 C CA . LEU A 1 81 ? -9.035 -14.386 3.338 1.00 68.56 81 LEU A CA 1
ATOM 634 C C . LEU A 1 81 ? -8.527 -14.904 1.986 1.00 68.56 81 LEU A C 1
ATOM 636 O O . LEU A 1 81 ? -8.935 -14.330 0.947 1.00 68.56 81 LEU A O 1
#

Foldseek 3Di:
DVVVLVVLVVVLVVLVVQCVVCVVDLVSLVSSLVSCLVNVLSDQDPVVNVVNVVSVVSNCVVPVDPCPVSNVVSCVSNVVD